Protein AF-A0A640UUL5-F1 (afdb_monomer_lite)

Sequence (135 aa):
MSYDRDAVPAPMPGLRLLPWAGEGGKPCFLSTDVAGGVLSRLADEIEAEQLCDGADVLRGAEAVLDDGKAGEHALRRALRATTQSFGDVLRVADSRGARLPVAADGGDEADSGQKADDGPDDGLGGGEELPGEPA

Structure (mmCIF, N/CA/C/O backbone):
data_AF-A0A640UUL5-F1
#
_entry.id   AF-A0A640UUL5-F1
#
loop_
_atom_site.group_PDB
_atom_site.id
_atom_site.type_symbol
_atom_site.label_atom_id
_atom_site.label_alt_id
_atom_site.label_comp_id
_atom_site.label_asym_id
_atom_site.label_entity_id
_atom_site.label_seq_id
_atom_site.pdbx_PDB_ins_code
_atom_site.Cartn_x
_atom_site.Cartn_y
_atom_site.Cartn_z
_atom_site.occupancy
_atom_site.B_iso_or_equiv
_atom_site.auth_seq_id
_atom_site.auth_comp_id
_atom_site.auth_asym_id
_atom_site.auth_atom_id
_atom_site.pdbx_PDB_model_num
ATOM 1 N N . MET A 1 1 ? 2.605 11.372 2.580 1.00 60.97 1 MET A N 1
ATOM 2 C CA . MET A 1 1 ? 2.328 12.111 1.322 1.00 60.97 1 MET A CA 1
ATOM 3 C C . MET A 1 1 ? 1.456 11.194 0.491 1.00 60.97 1 MET A C 1
ATOM 5 O O . MET A 1 1 ? 1.833 10.038 0.345 1.00 60.97 1 MET A O 1
ATOM 9 N N . SER A 1 2 ? 0.283 11.651 0.049 1.00 69.44 2 SER A N 1
ATOM 10 C CA . SER A 1 2 ? -0.644 10.786 -0.691 1.00 69.44 2 SER A CA 1
ATOM 11 C C . SER A 1 2 ? -0.091 10.516 -2.083 1.00 69.44 2 SER A C 1
ATOM 13 O O . SER A 1 2 ? 0.384 11.440 -2.740 1.00 69.44 2 SER A O 1
ATOM 15 N N . TYR A 1 3 ? -0.132 9.262 -2.516 1.00 82.06 3 TYR A N 1
ATOM 16 C CA . TYR A 1 3 ? 0.069 8.922 -3.917 1.00 82.06 3 TYR A CA 1
ATOM 17 C C . TYR A 1 3 ? -1.009 9.622 -4.751 1.00 82.06 3 TYR A C 1
ATOM 19 O O . TYR A 1 3 ? -2.199 9.455 -4.481 1.00 82.06 3 TYR A O 1
ATOM 27 N N . ASP A 1 4 ? -0.583 10.443 -5.708 1.00 84.06 4 ASP A N 1
ATOM 28 C CA . ASP A 1 4 ? -1.457 11.034 -6.714 1.00 84.06 4 ASP A CA 1
ATOM 29 C C . ASP A 1 4 ? -1.422 10.132 -7.947 1.00 84.06 4 ASP A C 1
ATOM 31 O O . ASP A 1 4 ? -0.452 10.130 -8.710 1.00 84.06 4 ASP A O 1
ATOM 35 N N . ARG A 1 5 ? -2.463 9.312 -8.085 1.00 83.06 5 ARG A N 1
ATOM 36 C CA . ARG A 1 5 ? -2.619 8.384 -9.206 1.00 83.06 5 ARG A CA 1
ATOM 37 C C . ARG A 1 5 ? -2.744 9.130 -10.533 1.00 83.06 5 ARG A C 1
ATOM 39 O O . ARG A 1 5 ? -2.238 8.646 -11.539 1.00 83.06 5 ARG A O 1
ATOM 46 N N . ASP A 1 6 ? -3.370 10.303 -10.532 1.00 84.19 6 ASP A N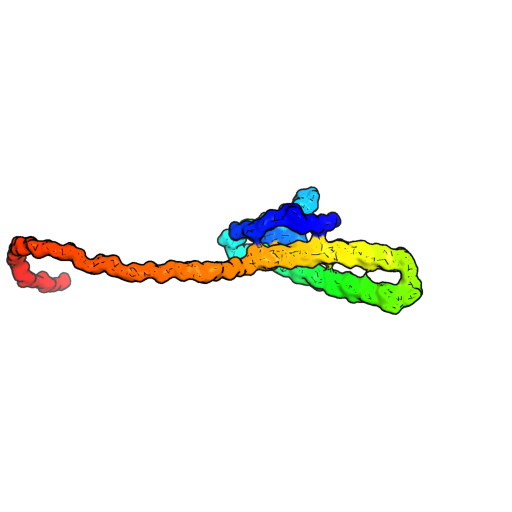 1
ATOM 47 C CA . ASP A 1 6 ? -3.627 11.074 -11.750 1.00 84.19 6 ASP A CA 1
ATOM 48 C C . ASP A 1 6 ? -2.342 11.723 -12.289 1.00 84.19 6 ASP A C 1
ATOM 50 O O . ASP A 1 6 ? -2.233 12.024 -13.477 1.00 84.19 6 ASP A O 1
ATOM 54 N N . ALA A 1 7 ? -1.329 11.878 -11.431 1.00 80.75 7 ALA A N 1
ATOM 55 C CA . ALA A 1 7 ? 0.007 12.308 -11.824 1.00 80.75 7 ALA A CA 1
ATOM 56 C C . ALA A 1 7 ? 0.853 11.193 -12.471 1.00 80.75 7 ALA A C 1
ATOM 58 O O . ALA A 1 7 ? 1.964 11.474 -12.936 1.00 80.75 7 ALA A O 1
ATOM 59 N N . VAL A 1 8 ? 0.386 9.938 -12.491 1.00 79.62 8 VAL A N 1
ATOM 60 C CA . VAL A 1 8 ? 1.120 8.835 -13.120 1.00 79.62 8 VAL A CA 1
ATOM 61 C C . VAL A 1 8 ? 0.806 8.785 -14.619 1.00 79.62 8 VAL A C 1
ATOM 63 O O . VAL A 1 8 ? -0.353 8.613 -14.996 1.00 79.62 8 VAL A O 1
ATOM 66 N N . PRO A 1 9 ? 1.816 8.933 -15.501 1.00 78.19 9 PRO A N 1
ATOM 67 C CA . PRO A 1 9 ? 1.620 8.807 -16.939 1.00 78.19 9 PRO A CA 1
ATOM 68 C C . PRO A 1 9 ? 1.149 7.395 -17.307 1.00 78.19 9 PRO A C 1
ATOM 70 O O . PRO A 1 9 ? 1.390 6.433 -16.575 1.00 78.19 9 PRO A O 1
ATOM 73 N N . ALA A 1 10 ? 0.517 7.266 -18.476 1.00 79.38 10 ALA A N 1
ATOM 74 C CA . ALA A 1 10 ? 0.164 5.964 -19.036 1.00 79.38 10 ALA A CA 1
ATOM 75 C C . ALA A 1 10 ? 1.385 5.015 -19.054 1.00 79.38 10 ALA A C 1
ATOM 77 O O . ALA A 1 10 ? 2.516 5.500 -19.180 1.00 79.38 10 ALA A O 1
ATOM 78 N N . PRO A 1 11 ? 1.182 3.685 -18.941 1.00 79.75 11 PRO A N 1
ATOM 79 C CA . PRO A 1 11 ? 2.269 2.710 -18.949 1.00 79.75 11 PRO A CA 1
ATOM 80 C C . PRO A 1 11 ? 3.249 2.966 -20.096 1.00 79.75 11 PRO A C 1
ATOM 82 O O . PRO A 1 11 ? 2.865 2.970 -21.266 1.00 79.75 11 PRO A O 1
ATOM 85 N N . MET A 1 12 ? 4.514 3.204 -19.753 1.00 80.75 12 MET A N 1
ATOM 86 C CA . MET A 1 12 ? 5.574 3.430 -20.729 1.00 80.75 12 MET A CA 1
ATOM 87 C C . MET A 1 12 ? 6.367 2.133 -20.914 1.00 80.75 12 MET A C 1
ATOM 89 O O . MET A 1 12 ? 6.898 1.615 -19.925 1.00 80.75 12 MET A O 1
ATOM 93 N N . PRO A 1 13 ? 6.484 1.604 -22.146 1.00 81.69 13 PRO A N 1
ATOM 94 C CA . PRO A 1 13 ? 7.301 0.426 -22.409 1.00 81.69 13 PRO A CA 1
ATOM 95 C C . PRO A 1 13 ? 8.732 0.626 -21.899 1.00 81.69 13 PRO A C 1
ATOM 97 O O . PRO A 1 13 ? 9.335 1.672 -22.127 1.00 81.69 13 PRO A O 1
ATOM 100 N N . GLY A 1 14 ? 9.273 -0.370 -21.199 1.00 85.62 14 GLY A N 1
ATOM 101 C CA . GLY A 1 14 ? 10.647 -0.321 -20.689 1.00 85.62 14 GLY A CA 1
ATOM 102 C C . GLY A 1 14 ? 10.847 0.485 -19.398 1.00 85.62 14 GLY A C 1
ATOM 103 O O . GLY A 1 14 ? 11.979 0.598 -18.931 1.00 85.62 14 GLY A O 1
ATOM 104 N N . LEU A 1 15 ? 9.788 1.042 -18.793 1.00 91.50 15 LEU A N 1
ATOM 105 C CA . LEU A 1 15 ? 9.874 1.782 -17.531 1.00 91.50 15 LEU A CA 1
ATOM 106 C C . LEU A 1 15 ? 8.995 1.154 -16.447 1.00 91.50 15 LEU A C 1
ATOM 108 O O . LEU A 1 15 ? 7.810 0.891 -16.635 1.00 91.50 15 LEU A O 1
ATOM 112 N N . ARG A 1 16 ? 9.579 0.971 -15.262 1.00 92.75 16 ARG A N 1
ATOM 113 C CA . ARG A 1 16 ? 8.899 0.496 -14.056 1.00 92.75 16 ARG A CA 1
ATOM 114 C C . ARG A 1 16 ? 8.664 1.656 -13.100 1.00 92.75 16 ARG A C 1
ATOM 116 O O . ARG A 1 16 ? 9.622 2.295 -12.678 1.00 92.75 16 ARG A O 1
ATOM 123 N N . LEU A 1 17 ? 7.415 1.874 -12.696 1.00 94.12 17 LEU A N 1
ATOM 124 C CA . LEU A 1 17 ? 7.094 2.710 -11.537 1.00 94.12 17 LEU A CA 1
ATOM 125 C C . LEU A 1 17 ? 7.623 2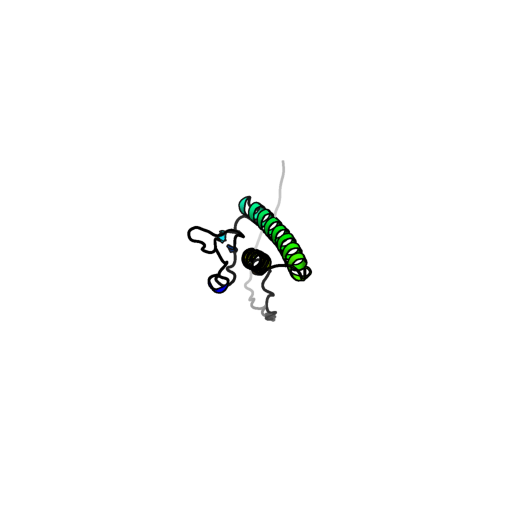.038 -10.259 1.00 94.12 17 LEU A C 1
ATOM 127 O O . LEU A 1 17 ? 7.399 0.850 -10.038 1.00 94.12 17 LEU A O 1
ATOM 131 N N . LEU A 1 18 ? 8.338 2.784 -9.422 1.00 94.81 18 LEU A N 1
ATOM 132 C CA . LEU A 1 18 ? 8.878 2.287 -8.157 1.00 94.81 18 LEU A CA 1
ATOM 133 C C . LEU A 1 18 ? 7.855 2.444 -7.021 1.00 94.81 18 LEU A C 1
ATOM 135 O O . LEU A 1 18 ? 7.075 3.397 -7.039 1.00 94.81 18 LEU A O 1
ATOM 139 N N . PRO A 1 19 ? 7.861 1.551 -6.009 1.00 94.69 19 PRO A N 1
ATOM 140 C CA . PRO A 1 19 ? 6.908 1.597 -4.896 1.00 94.69 19 PRO A CA 1
ATOM 141 C C . PRO A 1 19 ? 7.223 2.694 -3.865 1.00 94.69 19 PRO A C 1
ATOM 143 O O . PRO A 1 19 ? 6.470 2.886 -2.915 1.00 94.69 19 PRO A O 1
ATOM 146 N N . TRP A 1 20 ? 8.302 3.455 -4.046 1.00 93.19 20 TRP A N 1
ATOM 147 C CA . TRP A 1 20 ? 8.631 4.634 -3.246 1.00 93.19 20 TRP A CA 1
ATOM 148 C C . TRP A 1 20 ? 8.539 5.913 -4.079 1.00 93.19 20 TRP A C 1
ATOM 150 O O . TRP A 1 20 ? 8.677 5.913 -5.304 1.00 93.19 20 TRP A O 1
ATOM 160 N N . ALA A 1 21 ? 8.308 7.031 -3.395 1.00 87.06 21 ALA A N 1
ATOM 161 C CA . ALA A 1 21 ? 8.318 8.340 -4.027 1.00 87.06 21 ALA A CA 1
ATOM 162 C C . ALA A 1 21 ? 9.752 8.825 -4.286 1.00 87.06 21 ALA A C 1
ATOM 164 O O . ALA A 1 21 ? 10.668 8.560 -3.507 1.00 87.06 21 ALA A O 1
ATOM 165 N N . GLY A 1 22 ? 9.922 9.576 -5.371 1.00 83.38 22 GLY A N 1
ATOM 166 C CA . GLY A 1 22 ? 11.113 10.377 -5.608 1.00 83.38 22 GLY A CA 1
ATOM 167 C C . GLY A 1 22 ? 11.088 11.680 -4.808 1.00 83.38 22 GLY A C 1
ATOM 168 O O . GLY A 1 22 ? 10.206 11.935 -3.980 1.00 83.38 22 GLY A O 1
ATOM 169 N N . GLU A 1 23 ? 12.058 12.543 -5.089 1.00 81.38 23 GLU A N 1
ATOM 170 C CA . GLU A 1 23 ? 12.165 13.854 -4.456 1.00 81.38 23 GLU A CA 1
ATOM 171 C C . GLU A 1 23 ? 10.878 14.684 -4.641 1.00 81.38 23 GLU A C 1
ATOM 173 O O . GLU A 1 23 ? 10.269 14.720 -5.716 1.00 81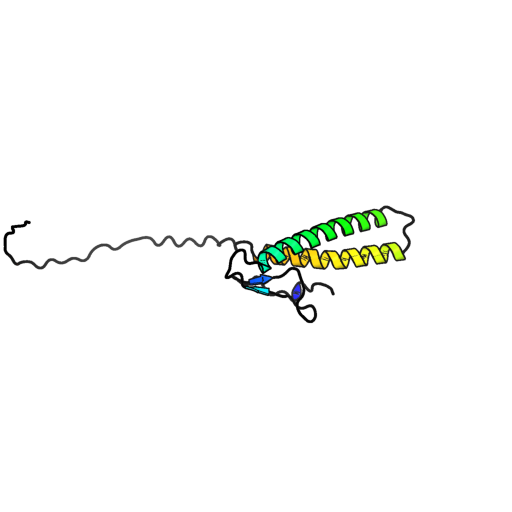.38 23 GLU A O 1
ATOM 178 N N . GLY A 1 24 ? 10.421 15.323 -3.561 1.00 79.19 24 GLY A N 1
ATOM 179 C CA . GLY A 1 24 ? 9.183 16.107 -3.561 1.00 79.19 24 GLY A CA 1
ATOM 180 C C . GLY A 1 24 ? 7.891 15.287 -3.690 1.00 79.19 24 GLY A C 1
ATOM 181 O O . GLY A 1 24 ? 6.847 15.868 -3.970 1.00 79.19 24 GLY A O 1
ATOM 182 N N . GLY A 1 25 ? 7.935 13.962 -3.501 1.00 78.94 25 GLY A N 1
ATOM 183 C CA . GLY A 1 25 ? 6.743 13.105 -3.532 1.00 78.94 25 GLY A CA 1
ATOM 184 C C . GLY A 1 25 ? 6.319 12.651 -4.933 1.00 78.94 25 GLY A C 1
ATOM 185 O O . GLY A 1 25 ? 5.266 12.031 -5.079 1.00 78.94 25 GLY A O 1
ATOM 186 N N . LYS A 1 26 ? 7.120 12.951 -5.961 1.00 83.56 26 LYS A N 1
ATOM 187 C CA . LYS A 1 26 ? 6.806 12.629 -7.359 1.00 83.56 26 LYS A CA 1
ATOM 188 C C . LYS A 1 26 ? 6.964 11.129 -7.652 1.00 83.56 26 LYS A C 1
ATOM 190 O O . LYS A 1 26 ? 7.787 10.474 -7.005 1.00 83.56 26 LYS A O 1
ATOM 195 N N . PRO A 1 27 ? 6.227 10.576 -8.634 1.00 87.75 27 PRO A N 1
ATOM 196 C CA . PRO A 1 27 ? 6.469 9.224 -9.130 1.00 87.75 27 PRO A CA 1
ATOM 197 C C . PRO A 1 27 ? 7.935 9.040 -9.554 1.00 87.75 27 PRO A C 1
ATOM 199 O O . PRO A 1 27 ? 8.524 9.930 -10.169 1.00 87.75 27 PRO A O 1
ATOM 202 N N . CYS A 1 28 ? 8.527 7.897 -9.208 1.00 90.12 28 CYS A N 1
ATOM 203 C CA . CYS A 1 28 ? 9.908 7.559 -9.545 1.00 90.12 28 CYS A CA 1
ATOM 204 C C . CYS A 1 28 ? 9.926 6.328 -10.453 1.00 90.12 28 CYS A C 1
ATOM 206 O O . CYS A 1 28 ? 9.183 5.380 -10.208 1.00 90.12 28 CYS A O 1
ATOM 208 N N . PHE A 1 29 ? 10.759 6.346 -11.495 1.00 91.94 29 PHE A N 1
ATOM 209 C CA . PHE A 1 29 ? 10.794 5.300 -12.514 1.00 91.94 29 PHE A CA 1
ATOM 210 C C . PHE A 1 29 ? 12.184 4.678 -12.639 1.00 91.94 29 PHE A C 1
ATOM 212 O O . PHE A 1 29 ? 13.199 5.359 -12.504 1.00 91.94 29 PHE A O 1
ATOM 219 N N . LEU A 1 30 ? 12.212 3.383 -12.936 1.00 92.38 30 LEU A N 1
ATOM 220 C CA . LEU A 1 30 ? 13.401 2.587 -13.214 1.00 92.38 30 LEU A CA 1
ATOM 221 C C . LEU A 1 30 ? 13.346 2.077 -14.659 1.00 92.38 30 LEU A C 1
ATOM 223 O O . LEU A 1 30 ? 12.336 1.495 -15.050 1.00 92.38 30 LEU A O 1
ATOM 227 N N . SER A 1 31 ? 14.428 2.242 -15.427 1.00 89.94 31 SER A N 1
ATOM 228 C CA . SER A 1 31 ? 14.563 1.556 -16.722 1.00 89.94 31 SER A CA 1
ATOM 229 C C . SER A 1 31 ? 14.687 0.045 -16.524 1.00 89.94 31 SER A C 1
ATOM 231 O O . SER A 1 31 ? 15.469 -0.417 -15.689 1.00 89.94 31 SER A O 1
ATOM 233 N N . THR A 1 32 ? 13.917 -0.725 -17.293 1.00 82.25 32 THR A N 1
ATOM 234 C CA . THR A 1 32 ? 13.880 -2.191 -17.230 1.00 82.25 32 THR A CA 1
ATOM 235 C C . THR A 1 32 ? 14.788 -2.866 -18.257 1.00 82.25 32 THR A C 1
ATOM 237 O O . THR A 1 32 ? 14.655 -4.070 -18.461 1.00 82.25 32 THR A O 1
ATOM 240 N N . ASP A 1 33 ? 15.718 -2.135 -18.882 1.00 74.81 33 ASP A N 1
ATOM 241 C CA . ASP A 1 33 ? 16.664 -2.686 -19.874 1.00 74.81 33 ASP A CA 1
ATOM 242 C C . ASP A 1 33 ? 17.490 -3.862 -19.318 1.00 74.81 33 ASP A C 1
ATOM 244 O O . ASP A 1 33 ? 17.929 -4.742 -20.058 1.00 74.81 33 ASP A O 1
ATOM 248 N N . VAL A 1 34 ? 17.667 -3.913 -17.992 1.00 70.62 34 VAL A N 1
ATOM 249 C CA . VAL A 1 34 ? 18.259 -5.048 -17.276 1.00 70.62 34 VAL A CA 1
ATOM 250 C C . VAL A 1 34 ? 17.170 -5.775 -16.489 1.00 70.62 34 VAL A C 1
ATOM 252 O O . VAL A 1 34 ? 16.855 -5.420 -15.347 1.00 70.62 34 VAL A O 1
ATOM 255 N N . ALA A 1 35 ? 16.605 -6.823 -17.091 1.00 70.00 35 ALA A N 1
ATOM 256 C CA . ALA A 1 35 ? 15.654 -7.698 -16.414 1.00 70.00 35 ALA A CA 1
ATOM 257 C C . ALA A 1 35 ? 16.271 -8.276 -15.125 1.00 70.00 35 ALA A C 1
ATOM 259 O O . ALA A 1 35 ? 17.372 -8.826 -15.135 1.00 70.00 35 ALA A O 1
ATOM 260 N N . GLY A 1 36 ? 15.567 -8.140 -13.996 1.00 74.75 36 GLY A N 1
ATOM 261 C CA . GLY A 1 36 ? 16.004 -8.703 -12.711 1.00 74.75 36 GLY A CA 1
ATOM 262 C C . GLY A 1 36 ? 17.157 -7.964 -12.013 1.00 74.75 36 GLY A C 1
ATOM 263 O O . GLY A 1 36 ? 17.787 -8.528 -11.116 1.00 74.75 36 GLY A O 1
ATOM 264 N N . GLY A 1 37 ? 17.440 -6.707 -12.380 1.00 88.25 37 GLY A N 1
ATOM 265 C CA . GLY A 1 37 ? 18.438 -5.878 -11.693 1.00 88.25 37 GLY A CA 1
ATOM 266 C C . GLY A 1 37 ? 18.174 -5.699 -10.185 1.00 88.25 37 GLY A C 1
ATOM 267 O O . GLY A 1 37 ? 17.058 -5.887 -9.701 1.00 88.25 37 GLY A O 1
ATOM 268 N N . VAL A 1 38 ? 19.204 -5.300 -9.424 1.00 92.06 38 VAL A N 1
ATOM 269 C CA . VAL A 1 38 ? 19.140 -5.144 -7.949 1.00 92.06 38 VAL A CA 1
ATOM 270 C C . VAL A 1 38 ? 17.982 -4.241 -7.510 1.00 92.06 38 VAL A C 1
ATOM 272 O O . VAL A 1 38 ? 17.229 -4.614 -6.617 1.00 92.06 38 VAL A O 1
ATOM 275 N N . LEU A 1 39 ? 17.788 -3.100 -8.179 1.00 92.38 39 LEU A N 1
ATOM 276 C CA . LEU A 1 39 ? 16.689 -2.178 -7.875 1.00 92.38 39 LEU A CA 1
ATOM 277 C C . LEU A 1 39 ? 15.308 -2.761 -8.194 1.00 92.38 39 LEU A C 1
ATOM 279 O O . LEU A 1 39 ? 14.350 -2.446 -7.499 1.00 92.38 39 LEU A O 1
ATOM 283 N N . SER A 1 40 ? 15.200 -3.622 -9.211 1.00 92.88 40 SER A N 1
ATOM 284 C CA . SER A 1 40 ? 13.938 -4.302 -9.519 1.00 92.88 40 SER A CA 1
ATOM 285 C C . SER A 1 40 ? 13.563 -5.277 -8.405 1.00 92.88 40 SER A C 1
ATOM 287 O O . SER A 1 40 ? 12.418 -5.276 -7.973 1.00 92.88 40 SER A O 1
ATOM 289 N N . ARG A 1 41 ? 14.525 -6.061 -7.901 1.00 93.75 41 ARG A N 1
ATOM 290 C CA . ARG A 1 41 ? 14.284 -6.986 -6.782 1.00 93.75 41 ARG A CA 1
ATOM 291 C C . ARG A 1 41 ? 13.948 -6.248 -5.490 1.00 93.75 41 ARG A C 1
ATOM 293 O O . ARG A 1 41 ? 12.996 -6.618 -4.819 1.00 93.75 41 ARG A O 1
ATOM 300 N N . LEU A 1 42 ? 14.658 -5.156 -5.200 1.00 95.94 42 LEU A N 1
ATOM 301 C CA . LEU A 1 42 ? 14.328 -4.282 -4.072 1.00 95.94 42 LEU A CA 1
ATOM 302 C C . LEU A 1 42 ? 12.909 -3.705 -4.200 1.00 95.94 42 LEU A C 1
ATOM 304 O O . LEU A 1 42 ? 12.178 -3.619 -3.219 1.00 95.94 42 LEU A O 1
ATOM 308 N N . ALA A 1 43 ? 12.498 -3.326 -5.411 1.00 95.75 43 ALA A N 1
ATOM 309 C CA . ALA A 1 43 ? 11.131 -2.894 -5.662 1.00 95.75 43 ALA A CA 1
ATOM 310 C C . ALA A 1 43 ? 10.114 -4.020 -5.431 1.00 95.75 43 ALA A C 1
ATOM 312 O O . ALA A 1 43 ? 9.063 -3.756 -4.864 1.00 95.75 43 ALA A O 1
ATOM 313 N N . ASP A 1 44 ? 10.416 -5.265 -5.802 1.00 95.50 44 ASP A N 1
ATOM 314 C CA . ASP A 1 44 ? 9.535 -6.404 -5.515 1.00 95.50 44 ASP A CA 1
ATOM 315 C C . ASP A 1 44 ? 9.399 -6.665 -4.003 1.00 95.50 44 ASP A C 1
ATOM 317 O O . ASP A 1 44 ? 8.292 -6.902 -3.519 1.00 95.50 44 ASP A O 1
ATOM 321 N N . GLU A 1 45 ? 10.501 -6.568 -3.255 1.00 97.56 45 GLU A N 1
ATOM 322 C CA . GLU A 1 45 ? 10.526 -6.708 -1.792 1.00 97.56 45 GLU A CA 1
ATOM 323 C C . GLU A 1 45 ? 9.701 -5.612 -1.104 1.00 97.56 45 GLU A C 1
ATOM 325 O O . GLU A 1 45 ? 8.825 -5.919 -0.297 1.00 97.56 45 GLU A O 1
ATOM 330 N N . ILE A 1 46 ? 9.907 -4.346 -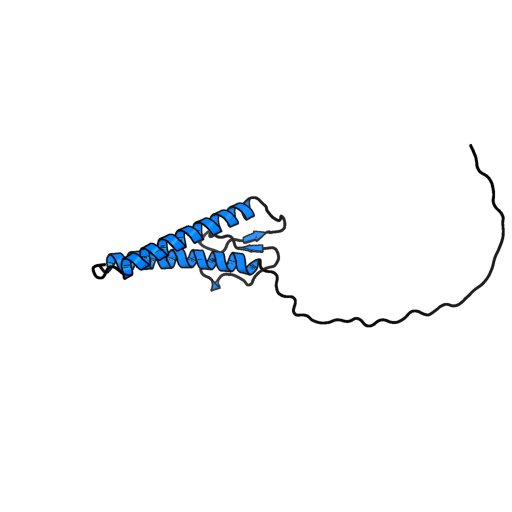1.481 1.00 97.56 46 ILE A N 1
ATOM 331 C CA . ILE A 1 46 ? 9.162 -3.215 -0.911 1.00 97.56 46 ILE A CA 1
ATOM 332 C C . ILE A 1 46 ? 7.679 -3.268 -1.304 1.00 97.56 46 ILE A C 1
ATOM 334 O O . ILE A 1 46 ? 6.818 -2.961 -0.483 1.00 97.56 46 ILE A O 1
ATOM 338 N N . GLU A 1 47 ? 7.343 -3.683 -2.532 1.00 97.75 47 GLU A N 1
ATOM 339 C CA . GLU A 1 47 ? 5.945 -3.924 -2.913 1.00 97.75 47 GLU A CA 1
ATOM 340 C C . GLU A 1 47 ? 5.298 -4.989 -2.013 1.00 97.75 47 GLU A C 1
ATOM 342 O O . GLU A 1 47 ? 4.141 -4.839 -1.628 1.00 97.75 47 GLU A O 1
ATOM 347 N N . ALA A 1 48 ? 6.011 -6.070 -1.683 1.00 98.19 48 ALA A N 1
ATOM 348 C CA . ALA A 1 48 ? 5.493 -7.111 -0.799 1.00 98.19 48 ALA A CA 1
ATOM 349 C C . ALA A 1 48 ? 5.306 -6.606 0.641 1.00 98.19 48 ALA A C 1
ATOM 351 O O . ALA A 1 48 ? 4.258 -6.855 1.234 1.00 98.19 48 ALA A O 1
ATOM 352 N N . GLU A 1 49 ? 6.277 -5.863 1.175 1.00 98.25 49 GLU A N 1
ATOM 353 C CA . GLU A 1 49 ? 6.207 -5.263 2.512 1.00 98.25 49 GLU A CA 1
ATOM 354 C C . GLU A 1 49 ? 5.031 -4.284 2.634 1.00 98.25 49 GLU A C 1
ATOM 356 O O . GLU A 1 49 ? 4.207 -4.430 3.532 1.00 98.25 49 GLU A O 1
ATOM 361 N N . GLN A 1 50 ? 4.855 -3.373 1.670 1.00 97.12 50 GLN A N 1
ATOM 362 C CA . GLN A 1 50 ? 3.733 -2.424 1.672 1.00 97.12 50 GLN A CA 1
ATOM 363 C C . GLN A 1 50 ? 2.361 -3.115 1.617 1.00 97.12 50 GLN A C 1
ATOM 365 O O . GLN A 1 50 ? 1.391 -2.625 2.200 1.00 97.12 50 GLN A O 1
ATOM 370 N N . LEU A 1 51 ? 2.252 -4.256 0.927 1.00 98.50 51 LEU A N 1
ATOM 371 C CA . LEU A 1 51 ? 1.017 -5.047 0.913 1.00 98.50 51 LEU A CA 1
ATOM 372 C C . LEU A 1 51 ? 0.766 -5.751 2.254 1.00 98.50 51 LEU A C 1
ATOM 374 O O . LEU A 1 51 ? -0.388 -5.827 2.682 1.00 98.50 51 LEU A O 1
ATOM 378 N N . CYS A 1 52 ? 1.813 -6.234 2.928 1.00 98.50 52 CYS A N 1
ATOM 379 C CA . CYS A 1 52 ? 1.709 -6.763 4.289 1.00 98.50 52 CYS A CA 1
ATOM 380 C C . CYS A 1 52 ? 1.266 -5.672 5.272 1.00 98.50 52 CYS A C 1
ATOM 382 O O . CYS A 1 52 ? 0.285 -5.862 5.989 1.00 98.50 52 CYS A O 1
ATOM 384 N N . ASP A 1 53 ? 1.905 -4.502 5.229 1.00 97.88 53 ASP A N 1
ATOM 385 C CA . ASP A 1 53 ? 1.531 -3.344 6.045 1.00 97.88 53 ASP A CA 1
ATOM 386 C C . ASP A 1 53 ? 0.072 -2.944 5.807 1.00 97.88 53 ASP A C 1
ATOM 388 O O . ASP A 1 53 ? -0.668 -2.655 6.748 1.00 97.88 53 ASP A O 1
ATOM 392 N N . GLY A 1 54 ? -0.382 -2.975 4.550 1.00 98.06 54 GLY A N 1
ATOM 393 C CA . GLY A 1 54 ? -1.778 -2.702 4.227 1.00 98.06 54 GLY A CA 1
ATOM 394 C C . GLY A 1 54 ? -2.756 -3.733 4.764 1.00 98.06 54 GLY A C 1
ATOM 395 O O . GLY A 1 54 ? -3.821 -3.357 5.257 1.00 98.06 54 GLY A O 1
ATOM 396 N N . ALA A 1 55 ? -2.392 -5.015 4.758 1.00 98.62 55 ALA A N 1
ATOM 397 C CA . ALA A 1 55 ? -3.193 -6.047 5.405 1.00 98.62 55 ALA A CA 1
ATOM 398 C C . ALA A 1 55 ? -3.274 -5.832 6.927 1.00 98.62 55 ALA A C 1
ATOM 400 O O . ALA A 1 55 ? -4.319 -6.083 7.529 1.00 98.62 55 ALA A O 1
ATOM 401 N N . ASP A 1 56 ? -2.200 -5.366 7.559 1.00 98.56 56 ASP A N 1
ATOM 402 C CA . ASP A 1 56 ? -2.151 -5.098 8.999 1.00 98.56 56 ASP A CA 1
ATOM 403 C C . ASP A 1 56 ? -2.981 -3.865 9.375 1.00 98.56 56 ASP A C 1
ATOM 405 O O . ASP A 1 56 ? -3.777 -3.907 10.320 1.00 98.56 56 ASP A O 1
ATOM 409 N N . VAL A 1 57 ? -2.868 -2.791 8.590 1.00 98.50 57 VAL A N 1
ATOM 410 C CA . VAL A 1 57 ? -3.685 -1.580 8.731 1.00 98.50 57 VAL A CA 1
ATOM 411 C C . VAL A 1 57 ? -5.166 -1.887 8.528 1.00 98.50 57 VAL A C 1
ATOM 413 O O . VAL A 1 57 ? -5.992 -1.375 9.285 1.00 98.50 57 VAL A O 1
ATOM 416 N N . LEU A 1 58 ? -5.512 -2.729 7.549 1.00 98.62 58 LEU A N 1
ATOM 417 C CA . LEU A 1 58 ? -6.891 -3.153 7.315 1.00 98.62 58 LEU A CA 1
ATOM 418 C C . LEU A 1 58 ? -7.465 -3.865 8.546 1.00 98.62 58 LEU A C 1
ATOM 420 O O . LEU A 1 58 ? -8.493 -3.428 9.060 1.00 98.62 58 LEU A O 1
ATOM 424 N N . ARG A 1 59 ? -6.762 -4.871 9.085 1.00 98.69 59 ARG A N 1
ATOM 425 C CA . ARG A 1 59 ? -7.200 -5.584 10.301 1.00 98.69 59 ARG A CA 1
ATOM 426 C C . ARG A 1 59 ? -7.348 -4.648 11.498 1.00 98.69 59 ARG A C 1
ATOM 428 O O . ARG A 1 59 ? -8.292 -4.767 12.276 1.00 98.69 59 ARG A O 1
ATOM 435 N N . GLY A 1 60 ? -6.425 -3.698 11.653 1.00 98.38 60 GLY A N 1
ATOM 436 C CA . GLY A 1 60 ? -6.505 -2.686 12.705 1.00 98.38 60 GLY A CA 1
ATOM 437 C C . GLY A 1 60 ? -7.719 -1.765 12.551 1.00 98.38 60 GLY A C 1
ATOM 438 O O . GLY A 1 60 ? -8.371 -1.442 13.542 1.00 98.38 60 GLY A O 1
ATOM 439 N N . ALA A 1 61 ? -8.047 -1.356 11.324 1.00 98.50 61 ALA A N 1
ATOM 440 C CA . ALA A 1 61 ? -9.217 -0.532 11.046 1.00 98.50 61 ALA A CA 1
ATOM 441 C C . ALA A 1 61 ? -10.528 -1.291 11.300 1.00 98.50 61 ALA A C 1
ATOM 443 O O . ALA A 1 61 ? -11.413 -0.741 11.952 1.00 98.50 61 ALA A O 1
ATOM 444 N N . GLU A 1 62 ? -10.627 -2.549 10.862 1.00 98.69 62 GLU A N 1
ATOM 445 C CA . GLU A 1 62 ? -11.767 -3.434 11.144 1.00 98.69 62 GLU A CA 1
ATOM 446 C C . GLU A 1 62 ? -11.995 -3.576 12.655 1.00 98.69 62 GLU A C 1
ATOM 448 O O . GLU A 1 62 ? -13.094 -3.321 13.138 1.00 98.69 62 GLU A O 1
ATOM 453 N N . ALA A 1 63 ? -10.934 -3.827 13.429 1.00 98.50 63 ALA A N 1
ATOM 454 C CA . ALA A 1 63 ? -11.029 -3.927 14.886 1.00 98.50 63 ALA A CA 1
ATOM 455 C C . ALA A 1 63 ? -11.537 -2.636 15.561 1.00 98.50 63 ALA A C 1
ATOM 457 O O . ALA A 1 63 ? -12.255 -2.699 16.557 1.00 98.50 63 ALA A O 1
ATOM 458 N N . VAL A 1 64 ? -11.175 -1.458 15.036 1.00 98.62 64 VAL A N 1
ATOM 459 C CA . VAL A 1 64 ? -11.682 -0.168 15.541 1.00 98.62 64 VAL A CA 1
ATOM 460 C C . VAL A 1 64 ? -13.156 0.031 15.184 1.00 98.62 64 VAL A C 1
ATOM 462 O O . VAL A 1 64 ? -13.889 0.617 15.977 1.00 98.62 64 VAL A O 1
ATOM 465 N N . LEU A 1 65 ? -13.589 -0.420 14.006 1.00 98.31 65 LEU A N 1
ATOM 466 C CA . LEU A 1 65 ? -14.985 -0.333 13.571 1.00 98.31 65 LEU A CA 1
ATOM 467 C C . LEU A 1 65 ? -15.895 -1.289 14.357 1.00 98.31 65 LEU A C 1
ATOM 469 O O . LEU A 1 65 ? -17.037 -0.933 14.644 1.00 98.31 65 LEU A O 1
ATOM 473 N N . ASP A 1 66 ? -15.378 -2.457 14.740 1.00 98.44 66 ASP A N 1
ATOM 474 C CA . ASP A 1 66 ? -16.106 -3.457 15.527 1.00 98.44 66 ASP A CA 1
ATOM 475 C C . ASP A 1 66 ? -16.229 -3.084 17.018 1.00 98.44 66 ASP A C 1
ATOM 477 O O . ASP A 1 66 ? -17.129 -3.561 17.717 1.00 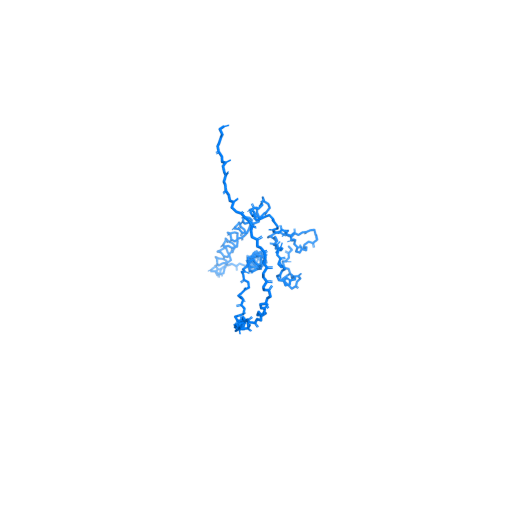98.44 66 ASP A O 1
ATOM 481 N N . ASP A 1 67 ? -15.362 -2.203 17.531 1.00 98.25 67 ASP A N 1
ATOM 482 C CA . ASP A 1 67 ? -15.470 -1.682 18.894 1.00 98.25 67 ASP A CA 1
ATOM 483 C C . ASP A 1 67 ? -16.472 -0.519 18.970 1.00 98.25 67 ASP A C 1
ATOM 485 O O . ASP A 1 67 ? -16.141 0.647 18.756 1.00 98.25 67 ASP A O 1
ATOM 489 N N . GLY A 1 68 ? -17.706 -0.814 19.388 1.00 97.06 68 GLY A N 1
ATOM 490 C CA . GLY A 1 68 ? -18.747 0.199 19.612 1.00 97.06 68 GLY A CA 1
ATOM 491 C C . GLY A 1 68 ? -18.423 1.255 20.685 1.00 97.06 68 GLY A C 1
ATOM 492 O O . GLY A 1 68 ? -19.182 2.211 20.844 1.00 97.06 68 GLY A O 1
ATOM 493 N N . LYS A 1 69 ? -17.324 1.106 21.440 1.00 97.94 69 LYS A N 1
ATOM 494 C CA . LYS A 1 69 ? -16.813 2.113 22.388 1.00 97.94 69 LYS A CA 1
ATOM 495 C C . LYS A 1 69 ? -15.677 2.953 21.802 1.00 97.94 69 LYS A C 1
ATOM 497 O O . LYS A 1 69 ? -15.200 3.868 22.482 1.00 97.94 69 LYS A O 1
ATOM 502 N N . ALA A 1 70 ? -15.238 2.673 20.574 1.00 97.50 70 ALA A N 1
ATOM 503 C CA . ALA A 1 70 ? -14.181 3.420 19.919 1.00 97.50 70 ALA A CA 1
ATOM 504 C C . ALA A 1 70 ? -14.565 4.900 19.794 1.00 97.50 70 ALA A C 1
ATOM 506 O O . ALA A 1 70 ? -15.554 5.284 19.171 1.00 97.50 70 ALA A O 1
ATOM 507 N N . GLY A 1 71 ? -13.753 5.760 20.407 1.00 98.12 71 GLY A N 1
ATOM 508 C CA . GLY A 1 71 ? -13.947 7.201 20.329 1.00 98.12 71 GLY A CA 1
ATOM 509 C C . GLY A 1 71 ? -13.502 7.782 18.985 1.00 98.12 71 GLY A C 1
ATOM 510 O O . GLY A 1 71 ? -12.694 7.201 18.258 1.00 98.12 71 GLY A O 1
ATOM 511 N N . GLU A 1 72 ? -13.932 9.013 18.715 1.00 98.31 72 GLU A N 1
ATOM 512 C CA . GLU A 1 72 ? -13.589 9.787 17.512 1.00 98.31 72 GLU A CA 1
ATOM 513 C C . GLU A 1 72 ? -12.084 9.782 17.180 1.00 98.31 72 GLU A C 1
ATOM 515 O O . GLU A 1 72 ? -11.685 9.666 16.023 1.00 98.31 72 GLU A O 1
ATOM 520 N N . HIS A 1 73 ? -11.226 9.869 18.198 1.00 98.19 73 HIS A N 1
ATOM 521 C CA . HIS A 1 73 ? -9.776 9.865 18.017 1.00 98.19 73 HIS A CA 1
ATOM 522 C C . HIS A 1 73 ? -9.252 8.531 17.471 1.00 98.19 73 HIS A C 1
ATOM 524 O O . HIS A 1 73 ? -8.329 8.532 16.658 1.00 98.19 73 HIS A O 1
ATOM 530 N N . ALA A 1 74 ? -9.819 7.401 17.907 1.00 98.06 74 ALA A N 1
ATOM 531 C CA . ALA A 1 74 ? -9.448 6.085 17.398 1.00 98.06 74 ALA A CA 1
ATOM 532 C C . ALA A 1 74 ? -9.871 5.943 15.930 1.00 98.06 74 ALA A C 1
ATOM 534 O O . ALA A 1 74 ? -9.042 5.584 15.097 1.00 98.06 74 ALA A O 1
ATOM 535 N N . LEU A 1 75 ? -11.097 6.363 15.603 1.00 98.44 75 LEU A N 1
ATOM 536 C CA . LEU A 1 75 ? -11.620 6.370 14.234 1.00 98.44 75 LEU A CA 1
ATOM 537 C C . LEU A 1 75 ? -10.784 7.249 13.294 1.00 98.44 75 LEU A C 1
ATOM 539 O O . LEU A 1 75 ? -10.385 6.806 12.220 1.00 98.44 75 LEU A O 1
ATOM 543 N N . ARG A 1 76 ? -10.445 8.482 13.701 1.00 98.44 76 ARG A N 1
ATOM 544 C CA . ARG A 1 76 ? -9.597 9.374 12.888 1.00 98.44 76 ARG A CA 1
ATOM 545 C C . ARG A 1 76 ? -8.194 8.807 12.682 1.00 98.44 76 ARG A C 1
ATOM 547 O O . ARG A 1 76 ? -7.627 9.003 11.610 1.00 98.44 76 ARG A O 1
ATOM 554 N N . ARG A 1 77 ? -7.613 8.143 13.689 1.00 98.19 77 ARG A N 1
ATOM 555 C CA . ARG A 1 77 ? -6.302 7.488 13.549 1.00 98.19 77 ARG A CA 1
ATOM 556 C C . ARG A 1 77 ? -6.368 6.311 12.582 1.00 98.19 77 ARG A C 1
ATOM 558 O O . ARG A 1 77 ? -5.535 6.263 11.683 1.00 98.19 77 ARG A O 1
ATOM 565 N N . ALA A 1 78 ? -7.359 5.433 12.736 1.00 98.25 78 ALA A N 1
ATOM 566 C CA . ALA A 1 78 ? -7.575 4.304 11.837 1.00 98.25 78 ALA A CA 1
ATOM 567 C C . ALA A 1 78 ? -7.745 4.788 10.393 1.00 98.25 78 ALA A C 1
ATOM 569 O O . ALA A 1 78 ? -6.964 4.403 9.533 1.00 98.25 78 ALA A O 1
ATOM 570 N N . LEU A 1 79 ? -8.648 5.745 10.151 1.00 98.19 79 LEU A N 1
ATOM 571 C CA . LEU A 1 79 ? -8.881 6.281 8.810 1.00 98.19 79 LEU A CA 1
ATOM 572 C C . LEU A 1 79 ? -7.623 6.915 8.200 1.00 98.19 79 LEU A C 1
ATOM 574 O O . LEU A 1 79 ? -7.340 6.690 7.029 1.00 98.19 79 LEU A O 1
ATOM 578 N N . ARG A 1 80 ? -6.834 7.673 8.975 1.00 97.75 80 ARG A N 1
ATOM 579 C CA . ARG A 1 80 ? -5.559 8.234 8.488 1.00 97.75 80 ARG A CA 1
ATOM 580 C C . ARG A 1 80 ? -4.581 7.136 8.071 1.00 97.75 80 ARG A C 1
ATOM 582 O O . ARG A 1 80 ? -4.011 7.235 6.987 1.00 97.75 80 ARG A O 1
ATOM 589 N N . ALA A 1 81 ? -4.414 6.104 8.899 1.00 97.25 81 ALA A N 1
ATOM 590 C CA . ALA A 1 81 ? -3.555 4.967 8.577 1.00 97.25 81 ALA A CA 1
ATOM 591 C C . ALA A 1 81 ? -4.046 4.242 7.314 1.00 97.25 81 ALA A C 1
ATOM 593 O O . ALA A 1 81 ? -3.259 4.025 6.395 1.00 97.25 81 ALA A O 1
ATOM 594 N N . THR A 1 82 ? -5.353 3.978 7.216 1.00 97.88 82 THR A N 1
ATOM 595 C CA . THR A 1 82 ? -5.977 3.367 6.036 1.00 97.88 82 THR A CA 1
ATOM 596 C C . THR A 1 82 ? -5.742 4.199 4.782 1.00 97.88 82 THR A C 1
ATOM 598 O O . THR A 1 82 ? -5.308 3.655 3.776 1.00 97.88 82 THR A O 1
ATOM 601 N N . THR A 1 83 ? -5.957 5.519 4.820 1.00 96.75 83 THR A N 1
ATOM 602 C CA . THR A 1 83 ? -5.744 6.376 3.639 1.00 96.75 83 THR A CA 1
ATOM 603 C C . THR A 1 83 ? -4.287 6.418 3.184 1.00 96.75 83 THR A C 1
ATOM 605 O O . THR A 1 83 ? -4.034 6.475 1.984 1.00 96.75 83 THR A O 1
ATOM 608 N N . GLN A 1 84 ? -3.328 6.361 4.115 1.00 93.19 84 GLN A N 1
ATOM 609 C CA . GLN A 1 84 ? -1.910 6.319 3.766 1.00 93.19 84 GLN A CA 1
ATOM 610 C C . GLN A 1 84 ? -1.561 4.984 3.101 1.00 93.19 84 GLN A C 1
ATOM 612 O O . GLN A 1 84 ? -1.058 4.987 1.981 1.00 93.19 84 GLN A O 1
ATOM 617 N N . SER A 1 85 ? -1.916 3.866 3.739 1.00 96.31 85 SER A N 1
ATOM 618 C CA . SER A 1 85 ? -1.654 2.532 3.196 1.00 96.31 85 SER A CA 1
ATOM 619 C C . SER A 1 85 ? -2.374 2.285 1.866 1.00 96.31 85 SER A C 1
ATOM 621 O O . SER A 1 85 ? -1.808 1.688 0.955 1.00 96.31 85 SER A O 1
ATOM 623 N N . PHE A 1 86 ? -3.592 2.803 1.694 1.00 95.69 86 PHE A N 1
ATOM 624 C CA . PHE A 1 86 ? -4.317 2.680 0.433 1.00 95.69 86 PHE A CA 1
ATOM 625 C C . PHE A 1 86 ? -3.595 3.392 -0.719 1.00 95.69 86 PHE A C 1
ATOM 627 O O . PHE A 1 86 ? -3.555 2.871 -1.830 1.00 95.69 86 PHE A O 1
ATOM 634 N N . GLY A 1 87 ? -2.962 4.540 -0.456 1.00 93.62 87 GLY A N 1
ATOM 635 C CA . GLY A 1 87 ? -2.100 5.203 -1.437 1.00 93.62 87 GLY A CA 1
ATOM 636 C C . GLY A 1 87 ? -0.913 4.333 -1.865 1.00 93.62 87 GLY A C 1
ATOM 637 O O . GLY A 1 87 ? -0.579 4.289 -3.048 1.00 93.62 87 GLY A O 1
ATOM 638 N N . ASP A 1 88 ? -0.317 3.603 -0.924 1.00 94.81 88 ASP A N 1
ATOM 639 C CA . ASP A 1 88 ? 0.791 2.686 -1.196 1.00 94.81 88 ASP A CA 1
ATOM 640 C C . ASP A 1 88 ? 0.308 1.469 -2.010 1.00 94.81 88 ASP A C 1
ATOM 642 O O . ASP A 1 88 ? 0.869 1.168 -3.064 1.00 94.81 88 ASP A O 1
ATOM 646 N N . VAL A 1 89 ? -0.826 0.862 -1.636 1.00 96.31 89 VAL A N 1
ATOM 647 C CA . VAL A 1 89 ? -1.474 -0.231 -2.390 1.00 96.31 89 VAL A CA 1
ATOM 648 C C . VAL A 1 89 ? -1.804 0.179 -3.829 1.00 96.31 89 VAL A C 1
ATOM 650 O O . VAL A 1 89 ? -1.543 -0.584 -4.760 1.00 96.31 89 VAL A O 1
ATOM 653 N N . LEU A 1 90 ? -2.347 1.382 -4.040 1.00 94.94 90 LEU A N 1
ATOM 654 C CA . LEU A 1 90 ? -2.641 1.894 -5.382 1.00 94.94 90 LEU A CA 1
ATOM 655 C C . LEU A 1 90 ? -1.369 2.034 -6.228 1.00 94.94 90 LEU A C 1
ATOM 657 O O . LEU A 1 90 ? -1.371 1.645 -7.396 1.00 94.94 90 LEU A O 1
ATOM 661 N N . ARG A 1 91 ? -0.270 2.523 -5.639 1.00 94.25 91 ARG A N 1
ATOM 662 C CA . ARG A 1 91 ? 1.028 2.610 -6.323 1.00 94.25 91 ARG A CA 1
ATOM 663 C C . ARG A 1 91 ? 1.557 1.229 -6.707 1.00 94.25 91 ARG A C 1
ATOM 665 O O . ARG A 1 91 ? 2.028 1.054 -7.830 1.00 94.25 91 ARG A O 1
ATOM 672 N N . VAL A 1 92 ? 1.459 0.244 -5.811 1.00 96.00 92 VAL A N 1
ATOM 673 C CA . VAL A 1 92 ? 1.844 -1.149 -6.100 1.00 96.00 92 VAL A CA 1
ATOM 674 C C . VAL A 1 92 ? 0.996 -1.725 -7.239 1.00 96.00 92 VAL A C 1
ATOM 676 O O . VAL A 1 92 ? 1.536 -2.360 -8.148 1.00 96.00 92 VAL A O 1
ATOM 679 N N . ALA A 1 93 ? -0.316 -1.482 -7.224 1.00 95.38 93 ALA A N 1
ATOM 680 C CA . ALA A 1 93 ? -1.226 -1.950 -8.264 1.00 95.38 93 ALA A CA 1
ATOM 681 C C . ALA A 1 93 ? -0.873 -1.364 -9.641 1.00 95.38 93 ALA A C 1
ATOM 683 O O . ALA A 1 93 ? -0.793 -2.112 -10.614 1.00 95.38 93 ALA A O 1
ATOM 684 N N . ASP A 1 94 ? -0.583 -0.063 -9.719 1.00 92.81 94 ASP A N 1
ATOM 685 C CA . ASP A 1 94 ? -0.195 0.594 -10.974 1.00 92.81 94 ASP A CA 1
ATOM 686 C C . ASP A 1 94 ? 1.171 0.140 -11.471 1.00 92.81 94 ASP A C 1
ATOM 688 O O . ASP A 1 94 ? 1.336 -0.167 -12.651 1.00 92.81 94 ASP A O 1
ATOM 692 N N . SER A 1 95 ? 2.132 0.020 -10.553 1.00 93.50 95 SER A N 1
ATOM 693 C CA . SER A 1 95 ? 3.456 -0.533 -10.826 1.00 93.50 95 SER A CA 1
ATOM 694 C C . SER A 1 95 ? 3.353 -1.913 -11.476 1.00 93.50 95 SER A C 1
ATOM 696 O O . SER A 1 95 ? 3.971 -2.159 -12.514 1.00 93.50 95 SER A O 1
ATOM 698 N N . ARG A 1 96 ? 2.558 -2.819 -10.893 1.00 93.44 96 ARG A N 1
ATOM 699 C CA . ARG A 1 96 ? 2.364 -4.183 -11.406 1.00 93.44 96 ARG A CA 1
ATOM 700 C C . ARG A 1 96 ? 1.561 -4.205 -12.702 1.00 93.44 96 ARG A C 1
ATOM 702 O O . ARG A 1 96 ? 1.948 -4.914 -13.625 1.00 93.44 96 ARG A O 1
ATOM 709 N N . GLY A 1 97 ? 0.493 -3.414 -12.786 1.00 92.31 97 GLY A N 1
ATOM 710 C CA . GLY A 1 97 ? -0.366 -3.320 -13.966 1.00 92.31 97 GLY A CA 1
ATOM 711 C C . GLY A 1 97 ? 0.386 -2.840 -15.206 1.00 92.31 97 GLY A C 1
ATOM 712 O O . GLY A 1 97 ? 0.237 -3.428 -16.271 1.00 92.31 97 GLY A O 1
ATOM 713 N N . ALA A 1 98 ? 1.272 -1.851 -15.059 1.00 89.69 98 ALA A N 1
ATOM 714 C CA . ALA A 1 98 ? 2.096 -1.338 -16.154 1.00 89.69 98 ALA A CA 1
ATOM 715 C C . ALA A 1 98 ? 3.102 -2.363 -16.716 1.00 89.69 98 ALA A C 1
ATOM 717 O O . ALA A 1 98 ? 3.615 -2.171 -17.815 1.00 89.69 98 ALA A O 1
ATOM 718 N N . ARG A 1 99 ? 3.394 -3.444 -15.977 1.00 88.75 99 ARG A N 1
ATOM 719 C CA . ARG A 1 99 ? 4.291 -4.530 -16.414 1.00 88.75 99 ARG A CA 1
ATOM 720 C C . ARG A 1 99 ? 3.561 -5.694 -17.083 1.00 88.75 99 ARG A C 1
ATOM 722 O O . ARG A 1 99 ? 4.220 -6.627 -17.537 1.00 88.75 99 ARG A O 1
ATOM 729 N N . LEU A 1 100 ? 2.228 -5.687 -17.105 1.00 89.19 100 LEU A N 1
ATOM 730 C CA . LEU A 1 100 ? 1.468 -6.725 -17.791 1.00 89.19 100 LEU A CA 1
ATOM 731 C C . LEU A 1 100 ? 1.597 -6.543 -19.312 1.00 89.19 100 LEU A C 1
ATOM 733 O O . LEU A 1 100 ? 1.610 -5.407 -19.789 1.00 89.19 100 LEU A O 1
ATOM 737 N N . PRO A 1 101 ? 1.687 -7.637 -20.089 1.00 83.12 101 PRO A N 1
ATOM 738 C CA . PRO A 1 101 ? 1.662 -7.538 -21.540 1.00 83.12 101 PRO A CA 1
ATOM 739 C C . PRO A 1 101 ? 0.340 -6.908 -21.987 1.00 83.12 101 PRO A C 1
ATOM 741 O O . PRO A 1 101 ? -0.734 -7.322 -21.545 1.00 83.12 101 PRO A O 1
ATOM 744 N N . VAL A 1 102 ? 0.413 -5.917 -22.878 1.00 75.19 102 VAL A N 1
ATOM 745 C CA . VAL A 1 102 ? -0.772 -5.439 -23.597 1.00 75.19 102 VAL A CA 1
ATOM 746 C C . VAL A 1 102 ? -1.232 -6.602 -24.467 1.00 75.19 102 VAL A C 1
ATOM 748 O O . VAL A 1 102 ? -0.438 -7.125 -25.251 1.00 75.19 102 VAL A O 1
ATOM 751 N N . ALA A 1 103 ? -2.475 -7.054 -24.291 1.00 70.12 103 ALA A N 1
ATOM 752 C CA . ALA A 1 103 ? -3.059 -8.026 -25.202 1.00 70.12 103 ALA A CA 1
ATOM 753 C C . ALA A 1 103 ? -2.942 -7.437 -26.609 1.00 70.12 103 ALA A C 1
ATOM 755 O O . ALA A 1 103 ? -3.484 -6.364 -26.869 1.00 70.12 103 ALA A O 1
ATOM 756 N N . ALA A 1 104 ? -2.161 -8.079 -27.476 1.00 61.38 104 ALA A N 1
ATOM 757 C CA . ALA A 1 104 ? -2.132 -7.704 -28.874 1.00 61.38 104 ALA A CA 1
ATOM 758 C C . ALA A 1 104 ? -3.564 -7.877 -29.382 1.00 61.38 104 ALA A C 1
ATOM 760 O O . ALA A 1 104 ? -4.059 -9.005 -29.433 1.00 61.38 104 ALA A O 1
ATOM 761 N N . ASP A 1 105 ? -4.247 -6.771 -29.678 1.00 56.06 105 ASP A N 1
ATOM 762 C CA . ASP A 1 105 ? -5.465 -6.833 -30.471 1.00 56.06 105 ASP A CA 1
ATOM 763 C C . ASP A 1 105 ? -5.100 -7.613 -31.734 1.00 56.06 105 ASP A C 1
ATOM 765 O O . ASP A 1 105 ? -4.180 -7.238 -32.464 1.00 56.06 105 ASP A O 1
ATOM 769 N N . GLY A 1 106 ? -5.750 -8.764 -31.912 1.00 54.50 106 GLY A N 1
ATOM 770 C CA . GLY A 1 106 ? -5.519 -9.698 -33.006 1.00 54.50 106 GLY A CA 1
ATOM 771 C C . GLY A 1 106 ? -5.943 -9.104 -34.344 1.00 54.50 106 GLY A C 1
ATOM 772 O O . GLY A 1 106 ? -6.961 -9.497 -34.904 1.00 54.50 106 GLY A O 1
ATOM 773 N N . GLY A 1 107 ? -5.168 -8.146 -34.844 1.00 49.31 107 GLY A N 1
ATOM 774 C CA . GLY A 1 107 ? -5.205 -7.711 -36.227 1.00 49.31 107 GLY A CA 1
ATOM 775 C C . GLY A 1 107 ? -4.521 -8.761 -37.088 1.00 49.31 107 GLY A C 1
ATOM 776 O O . GLY A 1 107 ? -3.301 -8.743 -37.233 1.00 49.31 107 GLY A O 1
ATOM 777 N N . ASP A 1 108 ? -5.324 -9.686 -37.608 1.00 53.62 108 ASP A N 1
ATOM 778 C CA . ASP A 1 108 ? -4.998 -10.510 -38.767 1.00 53.62 108 ASP A CA 1
ATOM 779 C C . ASP A 1 108 ? -4.355 -9.653 -39.869 1.00 53.62 108 ASP A C 1
ATOM 781 O O . ASP A 1 108 ? -5.010 -8.800 -40.460 1.00 53.62 108 ASP A O 1
ATOM 785 N N . GLU A 1 109 ? -3.103 -9.943 -40.203 1.00 52.38 109 GLU A N 1
ATOM 786 C CA . GLU A 1 109 ? -2.572 -9.747 -41.552 1.00 52.38 109 GLU A CA 1
ATOM 787 C C . GLU A 1 109 ? -2.097 -11.126 -42.010 1.00 52.38 109 GLU A C 1
ATOM 789 O O . GLU A 1 109 ? -0.935 -11.518 -41.891 1.00 52.38 109 GLU A O 1
ATOM 794 N N . ALA A 1 110 ? -3.066 -11.908 -42.483 1.00 54.41 110 ALA A N 1
ATOM 795 C CA . ALA A 1 110 ? -2.793 -12.964 -43.433 1.00 54.41 110 ALA A CA 1
ATOM 796 C C . ALA A 1 110 ? -2.276 -12.296 -44.715 1.00 54.41 110 ALA A C 1
ATOM 798 O O . ALA A 1 110 ? -3.068 -11.928 -45.581 1.00 54.41 110 ALA A O 1
ATOM 799 N N . ASP A 1 111 ? -0.958 -12.131 -44.837 1.00 53.06 111 ASP A N 1
ATOM 800 C CA . ASP A 1 111 ? -0.346 -11.836 -46.131 1.00 53.06 111 ASP A CA 1
ATOM 801 C C . ASP A 1 111 ? -0.387 -13.114 -46.979 1.00 53.06 111 ASP A C 1
ATOM 803 O O . ASP A 1 111 ? 0.429 -14.035 -46.875 1.00 53.06 111 ASP A O 1
ATOM 807 N N . SER A 1 112 ? -1.471 -13.203 -47.743 1.00 47.59 112 SER A N 1
ATOM 808 C CA . SER A 1 112 ? -1.705 -14.150 -48.821 1.00 47.59 112 SER A CA 1
ATOM 809 C C . SER A 1 112 ? -0.586 -14.083 -49.860 1.00 47.59 112 SER A C 1
ATOM 811 O O . SER A 1 112 ? -0.236 -13.009 -50.334 1.00 47.59 112 SER A O 1
ATOM 813 N N . GLY A 1 113 ? -0.064 -15.243 -50.253 1.00 47.09 113 GLY A N 1
ATOM 814 C CA . GLY A 1 113 ? 1.080 -15.338 -51.152 1.00 47.09 113 GLY A CA 1
ATOM 815 C C . GLY A 1 113 ? 0.878 -14.945 -52.624 1.00 47.09 113 GLY A C 1
ATOM 816 O O . GLY A 1 113 ? -0.162 -14.453 -53.058 1.00 47.09 113 GLY A O 1
ATOM 817 N N . GLN A 1 114 ? 1.919 -15.329 -53.380 1.00 47.28 114 GLN A N 1
ATOM 818 C CA . GLN A 1 114 ? 2.148 -15.271 -54.835 1.00 47.28 114 GLN A CA 1
ATOM 819 C C . GLN A 1 114 ? 2.841 -13.970 -55.301 1.00 47.28 114 GLN A C 1
ATOM 821 O O . GLN A 1 114 ? 2.294 -12.883 -55.202 1.00 47.28 114 GLN A O 1
ATOM 826 N N . LYS A 1 115 ? 4.062 -14.013 -55.852 1.00 41.91 115 LYS A N 1
ATOM 827 C CA . LYS A 1 115 ? 4.416 -14.782 -57.054 1.00 41.91 115 LYS A CA 1
ATOM 828 C C . LYS A 1 115 ? 5.831 -15.368 -57.040 1.00 41.91 115 LYS A C 1
ATOM 830 O O . LYS A 1 115 ? 6.815 -14.647 -56.933 1.00 41.91 115 LYS A O 1
ATOM 835 N N . ALA A 1 116 ? 5.897 -16.675 -57.282 1.00 49.97 116 ALA A N 1
ATOM 836 C CA . ALA A 1 116 ? 6.924 -17.236 -58.146 1.00 49.97 116 ALA A CA 1
ATOM 837 C C . ALA A 1 116 ? 6.579 -16.928 -59.615 1.00 49.97 116 ALA A C 1
ATOM 839 O O . ALA A 1 116 ? 5.392 -16.864 -59.950 1.00 49.97 116 ALA A O 1
ATOM 840 N N . ASP A 1 117 ? 7.635 -16.825 -60.420 1.00 49.66 117 ASP A N 1
ATOM 841 C CA . ASP A 1 117 ? 7.726 -16.884 -61.888 1.00 49.66 117 ASP A CA 1
ATOM 842 C C . ASP A 1 117 ? 8.190 -15.581 -62.558 1.00 49.66 117 ASP A C 1
ATOM 844 O O . ASP A 1 117 ? 7.417 -14.644 -62.733 1.00 49.66 117 ASP A O 1
ATOM 848 N N . ASP A 1 118 ? 9.482 -15.556 -62.896 1.00 44.94 118 ASP A N 1
ATOM 849 C CA . ASP A 1 118 ? 9.977 -15.046 -64.179 1.00 44.94 118 ASP A CA 1
ATOM 850 C C . ASP A 1 118 ? 11.419 -15.550 -64.367 1.00 44.94 118 ASP A C 1
ATOM 852 O O . ASP A 1 118 ? 12.390 -14.966 -63.882 1.00 44.94 118 ASP A O 1
ATOM 856 N N . GLY A 1 119 ? 11.556 -16.694 -65.037 1.00 45.75 119 GLY A N 1
ATOM 857 C CA . GLY A 1 119 ? 12.776 -17.022 -65.770 1.00 45.75 119 GLY A CA 1
ATOM 858 C C . GLY A 1 119 ? 12.652 -16.511 -67.206 1.00 45.75 119 GLY A C 1
ATOM 859 O O . GLY A 1 119 ? 11.573 -16.593 -67.796 1.00 45.75 119 GLY A O 1
ATOM 860 N N . PRO A 1 120 ? 13.763 -16.079 -67.814 1.00 49.44 120 PRO A N 1
ATOM 861 C CA . PRO A 1 120 ? 14.127 -16.805 -69.019 1.00 49.44 120 PRO A CA 1
ATOM 862 C C . PRO A 1 120 ? 15.592 -17.238 -69.061 1.00 49.44 120 PRO A C 1
ATOM 864 O O . PRO A 1 120 ? 16.488 -16.653 -68.462 1.00 49.44 120 PRO A O 1
ATOM 867 N N . ASP A 1 121 ? 15.724 -18.327 -69.802 1.00 56.25 121 ASP A N 1
ATOM 868 C CA . ASP A 1 121 ? 16.875 -19.083 -70.270 1.00 56.25 121 ASP A CA 1
ATOM 869 C C . ASP A 1 121 ? 17.786 -18.286 -71.219 1.00 56.25 121 ASP A C 1
ATOM 871 O O . ASP A 1 121 ? 17.313 -17.749 -72.222 1.00 56.25 121 ASP A O 1
ATOM 875 N N . ASP A 1 122 ? 19.093 -18.298 -70.948 1.00 52.78 122 ASP A N 1
ATOM 876 C CA . ASP A 1 122 ? 20.148 -18.134 -71.950 1.00 52.78 122 ASP A CA 1
ATOM 877 C C . ASP A 1 122 ? 21.432 -18.922 -71.604 1.00 52.78 122 ASP A C 1
ATOM 879 O O . ASP A 1 122 ? 22.431 -18.428 -71.095 1.00 52.78 122 ASP A O 1
ATOM 883 N N . GLY A 1 123 ? 21.385 -20.213 -71.930 1.00 45.09 123 GLY A N 1
ATOM 884 C CA . GLY A 1 123 ? 22.392 -20.922 -72.729 1.00 45.09 123 GLY A CA 1
ATOM 885 C C . GLY A 1 123 ? 23.903 -20.594 -72.653 1.00 45.09 123 GLY A C 1
ATOM 886 O O . GLY A 1 123 ? 24.383 -19.611 -73.205 1.00 45.09 123 GLY A O 1
ATOM 887 N N . LEU A 1 124 ? 24.639 -21.655 -72.282 1.00 44.88 124 LEU A N 1
ATOM 888 C CA . LEU A 1 124 ? 25.818 -22.231 -72.967 1.00 44.88 124 LEU A CA 1
ATOM 889 C C . LEU A 1 124 ? 27.254 -21.779 -72.616 1.00 44.88 124 LEU A C 1
ATOM 891 O O . LEU A 1 124 ? 27.705 -20.684 -72.933 1.00 44.88 124 LEU A O 1
ATOM 895 N N . GLY A 1 125 ? 28.028 -22.794 -72.199 1.00 42.28 125 GLY A N 1
ATOM 896 C CA . GLY A 1 125 ? 29.472 -22.956 -72.429 1.00 42.28 125 GLY A CA 1
ATOM 897 C C . GLY A 1 125 ? 30.233 -23.199 -71.123 1.00 42.28 125 GLY A C 1
ATOM 898 O O . GLY A 1 125 ? 30.196 -22.359 -70.242 1.00 42.28 125 GLY A O 1
ATOM 899 N N . GLY A 1 126 ? 30.938 -24.298 -70.865 1.00 42.78 126 GLY A N 1
ATOM 900 C CA . GLY A 1 126 ? 31.390 -25.431 -71.668 1.00 42.78 126 GLY A CA 1
ATOM 901 C C . GLY A 1 126 ? 32.768 -25.850 -71.125 1.00 42.78 126 GLY A C 1
ATOM 902 O O . GLY A 1 126 ? 33.612 -24.977 -70.974 1.00 42.78 126 GLY A O 1
ATOM 903 N N . GLY A 1 127 ? 32.975 -27.148 -70.845 1.00 45.62 127 GLY A N 1
ATOM 904 C CA . GLY A 1 127 ? 34.273 -27.768 -70.490 1.00 45.62 127 GLY A CA 1
A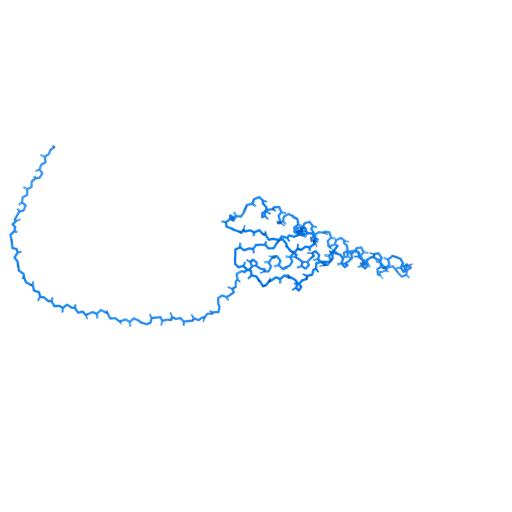TOM 905 C C . GLY A 1 127 ? 34.825 -27.392 -69.103 1.00 45.62 127 GLY A C 1
ATOM 906 O O . GLY A 1 127 ? 34.586 -26.301 -68.618 1.00 45.62 127 GLY A O 1
ATOM 907 N N . GLU A 1 128 ? 35.551 -28.210 -68.349 1.00 51.34 128 GLU A N 1
ATOM 908 C CA . GLU A 1 128 ? 36.219 -29.485 -68.594 1.00 51.34 128 GLU A CA 1
ATOM 909 C C . GLU A 1 128 ? 36.462 -30.192 -67.241 1.00 51.34 128 GLU A C 1
ATOM 911 O O . GLU A 1 128 ? 36.476 -29.579 -66.175 1.00 51.34 128 GLU A O 1
ATOM 916 N N . GLU A 1 129 ? 36.616 -31.505 -67.352 1.00 49.94 129 GLU A N 1
ATOM 917 C CA . GLU A 1 129 ? 36.994 -32.551 -66.396 1.00 49.94 129 GLU A CA 1
ATOM 918 C C . GLU A 1 129 ? 37.913 -32.188 -65.198 1.00 49.94 129 GLU A C 1
ATOM 920 O O . GLU A 1 129 ? 38.967 -31.574 -65.338 1.00 49.94 129 GLU A O 1
ATOM 925 N N . LEU A 1 130 ? 37.540 -32.711 -64.019 1.00 51.78 130 LEU A N 1
ATOM 926 C CA . LEU A 1 130 ? 38.407 -33.077 -62.873 1.00 51.78 130 LEU A CA 1
ATOM 927 C C . LEU A 1 130 ? 39.385 -34.213 -63.291 1.00 51.78 130 LEU A C 1
ATOM 929 O O . LEU A 1 130 ? 39.056 -34.867 -64.280 1.00 51.78 130 LEU A O 1
ATOM 933 N N . PRO A 1 131 ? 40.473 -34.596 -62.559 1.00 58.41 131 PRO A N 1
ATOM 934 C CA . PRO A 1 131 ? 40.554 -34.659 -61.083 1.00 58.41 131 PRO A CA 1
ATOM 935 C C . PRO A 1 131 ? 41.964 -34.549 -60.431 1.00 58.41 131 PRO A C 1
ATOM 937 O O . PRO A 1 131 ? 42.985 -34.466 -61.106 1.00 58.41 131 PRO A O 1
ATOM 940 N N . GLY A 1 132 ? 42.024 -34.657 -59.092 1.00 40.41 132 GLY A N 1
ATOM 941 C CA . GLY A 1 132 ? 43.177 -35.267 -58.401 1.00 40.41 132 GLY A CA 1
ATOM 942 C C . GLY A 1 132 ? 43.711 -34.560 -57.147 1.00 40.41 132 GLY A C 1
ATOM 943 O O . GLY A 1 132 ? 44.594 -33.716 -57.233 1.00 40.41 132 GLY A O 1
ATOM 944 N N . GLU A 1 133 ? 43.243 -34.993 -55.975 1.00 44.12 133 GLU A N 1
ATOM 945 C CA . GLU A 1 133 ? 44.043 -35.109 -54.732 1.00 44.12 133 GLU A CA 1
ATOM 946 C C . GLU A 1 133 ? 45.053 -36.292 -54.869 1.00 44.12 133 GLU A C 1
ATOM 948 O O . GLU A 1 133 ? 44.965 -36.982 -55.892 1.00 44.12 133 GLU A O 1
ATOM 953 N N . PRO A 1 134 ? 45.938 -36.663 -53.901 1.00 65.00 134 PRO A N 1
ATOM 954 C CA . PRO A 1 134 ? 46.177 -36.155 -52.530 1.00 65.00 134 PRO A CA 1
ATOM 955 C C . PRO A 1 134 ? 47.679 -36.061 -52.111 1.00 65.00 134 PRO A C 1
ATOM 957 O O . PRO A 1 134 ? 48.572 -36.465 -52.859 1.00 65.00 134 PRO A O 1
ATOM 960 N N . ALA A 1 135 ? 47.942 -35.591 -50.879 1.00 53.91 135 ALA A N 1
ATOM 961 C CA . ALA A 1 135 ? 48.683 -36.280 -49.790 1.00 53.91 135 ALA A CA 1
ATOM 962 C C . ALA A 1 135 ? 49.113 -35.298 -48.685 1.00 53.91 135 ALA A C 1
ATOM 964 O O . ALA A 1 135 ? 49.854 -34.338 -48.997 1.00 53.91 135 ALA A O 1
#

Secondary structure (DSSP, 8-state):
----STTSPSPPTTEEE-SS--GGG---EEE-SSTT-HHHHHHHHHHHHHHHHHHHHHHHHHHHHH-TT--HHHHHHHHHHHHHHHHHHHHHHHHHHTTSPP---------------------------------

Foldseek 3Di:
DFQDPVLDDAQDPQKFFALAADPPRHTDIDGCPPPPDPSVVVSVVVLVVLVVQLVVLVVLQVVLVPPPPRDPVSNVVSVVSNRRSVRSNVSSVNRVVSPDDDPPPPPDDPPDDDDDDDDDDDDDDDDDDDDDDDD

Radius of gyration: 31.53 Å; chains: 1; bounding box: 67×52×95 Å

Organism: NCBI:txid47759

pLDDT: mean 81.36, std 19.16, range [40.41, 98.69]